Protein AF-A0A813LCG4-F1 (afdb_monomer_lite)

Structure (mmCIF, N/CA/C/O backbone):
data_AF-A0A813LCG4-F1
#
_entry.id   AF-A0A813LCG4-F1
#
loop_
_atom_site.group_PDB
_atom_site.id
_atom_site.type_symbol
_atom_site.label_atom_id
_atom_site.label_alt_id
_atom_site.label_comp_id
_atom_site.label_asym_id
_atom_site.label_entity_id
_atom_site.label_seq_id
_atom_site.pdbx_PDB_ins_code
_atom_site.Cartn_x
_atom_site.Cartn_y
_atom_site.Cartn_z
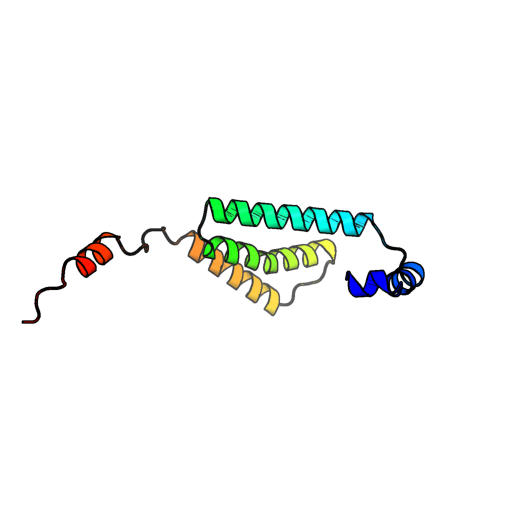_atom_site.occupancy
_atom_site.B_iso_or_equiv
_atom_site.auth_seq_id
_atom_site.auth_comp_id
_atom_site.auth_asym_id
_atom_site.auth_atom_id
_atom_site.pdbx_PDB_model_num
ATOM 1 N N . ALA A 1 1 ? 9.547 23.576 -12.834 1.00 58.44 1 ALA A N 1
ATOM 2 C CA . ALA A 1 1 ? 9.133 23.146 -14.181 1.00 58.44 1 ALA A CA 1
ATOM 3 C C . ALA A 1 1 ? 9.063 24.337 -15.137 1.00 58.44 1 ALA A C 1
ATOM 5 O O . ALA A 1 1 ? 9.961 24.482 -15.939 1.00 58.44 1 ALA A O 1
ATOM 6 N N . ILE A 1 2 ? 8.120 25.280 -14.986 1.00 69.81 2 ILE A N 1
ATOM 7 C CA . ILE A 1 2 ? 7.888 26.357 -15.983 1.00 69.81 2 ILE A CA 1
ATOM 8 C C . ILE A 1 2 ? 9.145 27.195 -16.325 1.00 69.81 2 ILE A C 1
ATOM 10 O O . ILE A 1 2 ? 9.402 27.469 -17.491 1.00 69.81 2 ILE A O 1
ATOM 14 N N . LEU A 1 3 ? 9.969 27.548 -15.329 1.00 72.56 3 LEU A N 1
ATOM 15 C CA . LEU A 1 3 ? 11.232 28.278 -15.543 1.00 72.56 3 LEU A CA 1
ATOM 16 C C . LEU A 1 3 ? 12.338 27.445 -16.220 1.00 72.56 3 LEU A C 1
ATOM 18 O O . LEU A 1 3 ? 13.221 28.022 -16.841 1.00 72.56 3 LEU A O 1
ATOM 22 N N . LEU A 1 4 ? 12.306 26.114 -16.096 1.00 66.75 4 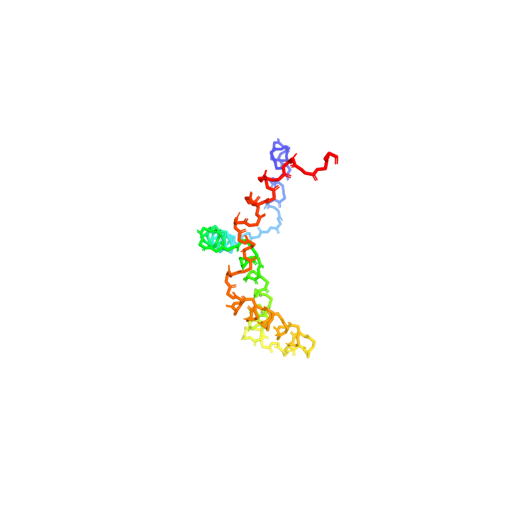LEU A N 1
ATOM 23 C CA . LEU A 1 4 ? 13.295 25.192 -16.674 1.00 66.75 4 LEU A CA 1
ATOM 24 C C . LEU A 1 4 ? 12.937 24.806 -18.123 1.00 66.75 4 LEU A C 1
ATOM 26 O O . LEU A 1 4 ? 13.824 24.668 -18.962 1.00 66.75 4 LEU A O 1
ATOM 30 N N . GLY A 1 5 ? 11.640 24.704 -18.428 1.00 69.50 5 GLY A N 1
ATOM 31 C CA . GLY A 1 5 ? 11.139 24.558 -19.796 1.00 69.50 5 GLY A CA 1
ATOM 32 C C . GLY A 1 5 ? 11.363 25.815 -20.643 1.00 69.50 5 GLY A C 1
ATOM 33 O O . GLY A 1 5 ? 11.741 25.719 -21.804 1.00 69.50 5 GLY A O 1
ATOM 34 N N . ALA A 1 6 ? 11.231 27.011 -20.055 1.00 75.19 6 ALA A N 1
ATOM 35 C CA . ALA A 1 6 ? 11.483 28.271 -20.764 1.00 75.19 6 ALA A CA 1
ATOM 36 C C . ALA A 1 6 ? 12.960 28.477 -21.163 1.00 75.19 6 ALA A C 1
ATOM 38 O O . ALA A 1 6 ? 13.240 29.219 -22.102 1.00 75.19 6 ALA A O 1
ATOM 39 N N . THR A 1 7 ? 13.905 27.836 -20.468 1.00 79.94 7 THR A N 1
ATOM 40 C CA . THR A 1 7 ? 15.346 27.917 -20.766 1.00 79.94 7 THR A CA 1
ATOM 41 C C . THR A 1 7 ? 15.830 26.821 -21.718 1.00 79.94 7 THR A C 1
ATOM 43 O O . THR A 1 7 ? 17.016 26.792 -22.040 1.00 79.94 7 THR A O 1
ATOM 46 N N . GLY A 1 8 ? 14.945 25.918 -22.166 1.00 70.44 8 GLY A N 1
ATOM 47 C CA . GLY A 1 8 ? 15.289 24.788 -23.042 1.00 70.44 8 GLY A CA 1
ATOM 48 C C . GLY A 1 8 ? 16.179 23.727 -22.381 1.00 70.44 8 GLY A C 1
ATOM 49 O O . GLY A 1 8 ? 16.622 22.789 -23.040 1.00 70.44 8 GLY A O 1
ATOM 50 N N . ILE A 1 9 ? 16.448 23.848 -21.074 1.00 71.81 9 ILE A N 1
ATOM 51 C CA . ILE A 1 9 ? 17.319 22.927 -20.328 1.00 71.81 9 ILE A CA 1
ATOM 52 C C . ILE A 1 9 ? 16.627 21.570 -20.128 1.00 71.81 9 ILE A C 1
ATOM 54 O O . ILE A 1 9 ? 17.299 20.538 -20.141 1.00 71.81 9 ILE A O 1
ATOM 58 N N . GLU A 1 10 ? 15.294 21.548 -19.999 1.00 66.12 10 GLU A N 1
ATOM 59 C CA . GLU A 1 10 ? 14.520 20.298 -19.941 1.00 66.12 10 GLU A CA 1
ATOM 60 C C . GLU A 1 10 ? 14.688 19.451 -21.215 1.00 66.12 10 GLU A C 1
ATOM 62 O O . GLU A 1 10 ? 14.916 18.245 -21.112 1.00 66.12 10 GLU A O 1
ATOM 67 N N . ASP A 1 11 ? 14.676 20.061 -22.405 1.00 67.56 11 ASP A N 1
ATOM 68 C CA . ASP A 1 11 ? 14.759 19.332 -23.683 1.00 67.56 11 ASP A CA 1
ATOM 69 C C . ASP A 1 11 ? 16.109 18.626 -23.868 1.00 67.56 11 ASP A C 1
ATOM 71 O O . ASP A 1 11 ? 16.184 17.524 -24.413 1.00 67.56 11 ASP A O 1
ATOM 75 N N . CYS A 1 12 ? 17.180 19.219 -23.336 1.00 63.69 12 CYS A N 1
ATOM 76 C CA . CYS A 1 12 ? 18.530 18.656 -23.361 1.00 63.69 12 CYS A CA 1
ATOM 77 C C . CYS A 1 12 ? 18.622 17.355 -22.548 1.00 63.69 12 CYS A C 1
ATOM 79 O O . CYS A 1 12 ? 19.379 16.444 -22.889 1.00 63.69 12 CYS A O 1
ATOM 81 N N . TRP A 1 13 ? 17.858 17.278 -21.455 1.00 61.72 13 TRP A N 1
ATOM 82 C CA . TRP A 1 13 ? 17.904 16.176 -20.497 1.00 61.72 13 TRP A CA 1
ATOM 83 C C . TRP A 1 13 ? 16.990 15.018 -20.919 1.00 61.72 13 TRP A C 1
ATOM 85 O O . TRP A 1 13 ? 17.398 13.856 -20.844 1.00 61.72 13 TRP A O 1
ATOM 95 N N . TRP A 1 14 ? 15.800 15.331 -21.447 1.00 62.50 14 TRP A N 1
ATOM 96 C CA . TRP A 1 14 ? 14.867 14.340 -21.997 1.00 62.50 14 TRP A CA 1
ATOM 97 C C . TRP A 1 14 ? 15.339 13.753 -23.332 1.00 62.50 14 TRP A C 1
ATOM 99 O O . TRP A 1 14 ? 15.145 12.562 -23.572 1.00 62.50 14 TRP A O 1
ATOM 109 N N . SER A 1 15 ? 16.000 14.548 -24.183 1.00 62.41 15 SER A N 1
ATOM 110 C CA . SER A 1 15 ? 16.460 14.084 -25.498 1.00 62.41 15 SER A CA 1
ATOM 111 C C . SER A 1 15 ? 17.673 13.151 -25.437 1.00 62.41 15 SER A C 1
ATOM 113 O O . SER A 1 15 ? 17.908 12.429 -26.406 1.00 62.41 15 SER A O 1
ATOM 115 N N . SER A 1 16 ? 18.465 13.174 -24.358 1.00 60.47 16 SER A N 1
ATOM 116 C CA . SER A 1 16 ? 19.791 12.540 -24.357 1.00 60.47 16 SER A CA 1
ATOM 117 C C . SER A 1 16 ? 19.928 11.290 -23.480 1.00 60.47 16 SER A C 1
ATOM 119 O O . SER A 1 16 ? 20.962 10.631 -23.585 1.00 60.47 16 SER A O 1
ATOM 121 N N . SER A 1 17 ? 18.940 10.937 -22.642 1.00 58.88 17 SER A N 1
ATOM 122 C CA . SER A 1 17 ? 19.217 10.000 -21.534 1.00 58.88 17 SER A CA 1
ATOM 123 C C . SER A 1 17 ? 18.301 8.788 -21.357 1.00 58.88 17 SER A C 1
ATOM 125 O O . SER A 1 17 ? 18.727 7.863 -20.674 1.00 58.88 17 SER A O 1
ATOM 127 N N . VAL A 1 18 ? 17.081 8.703 -21.905 1.00 60.16 18 VAL A N 1
ATOM 128 C CA . VAL A 1 18 ? 16.184 7.580 -21.544 1.00 60.16 18 VAL A CA 1
ATOM 129 C C . VAL A 1 18 ? 15.225 7.222 -22.683 1.00 60.16 18 VAL A C 1
ATOM 131 O O . VAL A 1 18 ? 14.452 8.059 -23.139 1.00 60.16 18 VAL A O 1
ATOM 134 N N . HIS A 1 19 ? 15.199 5.949 -23.096 1.00 67.06 19 HIS A N 1
ATOM 135 C CA . HIS A 1 19 ? 14.029 5.374 -23.767 1.00 67.06 19 HIS A CA 1
ATOM 136 C C . HIS A 1 19 ? 12.874 5.355 -22.761 1.00 67.06 19 HIS A C 1
ATOM 138 O O . HIS A 1 19 ? 12.721 4.418 -21.977 1.00 67.06 19 HIS A O 1
ATOM 144 N N . VAL A 1 20 ? 12.097 6.436 -22.726 1.00 72.00 20 VAL A N 1
ATOM 145 C CA . VAL A 1 20 ? 10.984 6.572 -21.789 1.00 72.00 20 VAL A CA 1
ATOM 146 C C . VAL A 1 20 ? 9.885 5.596 -22.198 1.00 72.00 20 VAL A C 1
ATOM 148 O O . VAL A 1 20 ? 9.263 5.738 -23.252 1.00 72.00 20 VAL A O 1
ATOM 151 N N . SER A 1 21 ? 9.635 4.588 -21.360 1.00 81.12 21 SER A N 1
ATOM 152 C CA . SER A 1 21 ? 8.500 3.686 -21.543 1.00 81.12 21 SER A CA 1
ATOM 153 C C . SER A 1 21 ? 7.216 4.400 -21.128 1.00 81.12 21 SER A C 1
ATOM 155 O O . SER A 1 21 ? 6.783 4.339 -19.976 1.00 81.12 21 SER A O 1
ATOM 157 N N . TRP A 1 22 ? 6.596 5.088 -22.086 1.00 83.00 22 TRP A N 1
ATOM 158 C CA . TRP A 1 22 ? 5.316 5.775 -21.897 1.00 83.00 22 TRP A CA 1
ATOM 159 C C . TRP A 1 22 ? 4.225 4.855 -21.345 1.00 83.00 22 TRP A C 1
ATOM 161 O O . TRP A 1 22 ? 3.387 5.304 -20.572 1.00 83.00 22 TRP A O 1
ATOM 171 N N . GLY A 1 23 ? 4.266 3.562 -21.682 1.00 88.94 23 GLY A N 1
ATOM 172 C CA . GLY A 1 23 ? 3.334 2.573 -21.142 1.00 88.94 23 GLY A CA 1
ATOM 173 C C . GLY A 1 23 ? 3.456 2.401 -19.627 1.00 88.94 23 GLY A C 1
ATOM 174 O O . GLY A 1 23 ? 2.441 2.367 -18.940 1.00 88.94 23 GLY A O 1
ATOM 175 N N . ILE A 1 24 ? 4.680 2.359 -19.091 1.00 87.25 24 ILE A N 1
ATOM 176 C CA . ILE A 1 24 ? 4.913 2.249 -17.641 1.00 87.25 24 ILE A CA 1
ATOM 177 C C . ILE A 1 24 ? 4.488 3.538 -16.934 1.00 87.25 24 ILE A C 1
ATOM 179 O O . ILE A 1 24 ? 3.862 3.476 -15.879 1.00 87.25 24 ILE A O 1
ATOM 183 N N . LEU A 1 25 ? 4.763 4.699 -17.537 1.00 88.56 25 LEU A N 1
ATOM 184 C CA . LEU A 1 25 ? 4.340 5.989 -16.987 1.00 88.56 25 LEU A CA 1
ATOM 185 C C . LEU A 1 25 ? 2.816 6.120 -16.928 1.00 88.56 25 LEU A C 1
ATOM 187 O O . LEU A 1 25 ? 2.270 6.488 -15.891 1.00 88.56 25 LEU A O 1
ATOM 191 N N . LEU A 1 26 ? 2.128 5.789 -18.022 1.00 92.19 26 LEU A N 1
ATOM 192 C CA . LEU A 1 26 ? 0.667 5.816 -18.082 1.00 92.19 26 LEU A CA 1
ATOM 193 C C . LEU A 1 26 ? 0.050 4.784 -17.136 1.00 92.19 26 LEU A C 1
ATOM 195 O O . LEU A 1 26 ? -0.938 5.086 -16.473 1.00 92.19 26 LEU A O 1
ATOM 199 N N . GLY A 1 27 ? 0.648 3.595 -17.035 1.00 94.12 27 GLY A N 1
ATOM 200 C CA . GLY A 1 27 ? 0.239 2.575 -16.073 1.00 94.12 27 GLY A CA 1
ATOM 201 C C . GLY A 1 27 ? 0.347 3.077 -14.634 1.00 94.12 27 GLY A C 1
ATOM 202 O O . GLY A 1 27 ? -0.634 3.023 -13.897 1.00 94.12 27 GLY A O 1
ATOM 203 N N . GLY A 1 28 ? 1.500 3.633 -14.254 1.00 93.06 28 GLY A N 1
ATOM 204 C CA . GLY A 1 28 ? 1.711 4.218 -12.929 1.00 93.06 28 GLY A CA 1
ATOM 205 C C . GLY A 1 28 ? 0.733 5.353 -12.621 1.00 93.06 28 GLY A C 1
ATOM 206 O O . GLY A 1 28 ? 0.121 5.357 -11.557 1.00 93.06 28 GLY A O 1
ATOM 207 N N . ALA A 1 29 ? 0.511 6.262 -13.576 1.00 93.31 29 ALA A N 1
ATOM 208 C CA . ALA A 1 29 ? -0.454 7.352 -13.428 1.00 93.31 29 ALA A CA 1
ATOM 209 C C . ALA A 1 29 ? -1.896 6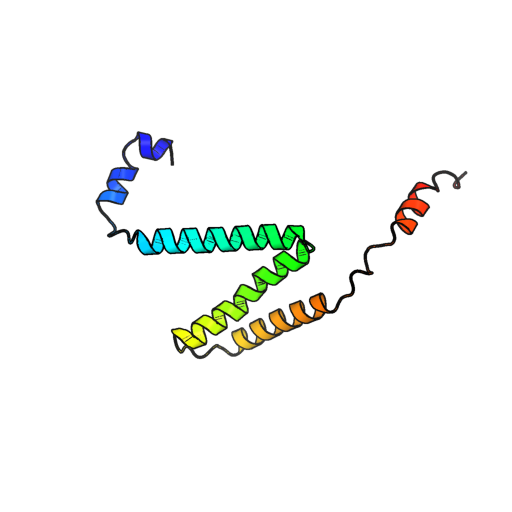.844 -13.251 1.00 93.31 29 ALA A C 1
ATOM 211 O O . ALA A 1 29 ? -2.659 7.408 -12.470 1.00 93.31 29 ALA A O 1
ATOM 212 N N . LEU A 1 30 ? -2.274 5.766 -13.944 1.00 96.50 30 LEU A N 1
ATOM 213 C CA . LEU A 1 30 ? -3.592 5.155 -13.790 1.00 96.50 30 LEU A CA 1
ATOM 214 C C . LEU A 1 30 ? -3.759 4.496 -12.413 1.00 96.50 30 LEU A C 1
ATOM 216 O O . LEU A 1 30 ? -4.798 4.680 -11.781 1.00 96.50 30 LEU A O 1
ATOM 220 N N . PHE A 1 31 ? -2.753 3.760 -11.932 1.00 94.56 31 PHE A N 1
ATOM 221 C CA . PHE A 1 31 ? -2.779 3.178 -10.585 1.00 94.56 31 PHE A CA 1
ATOM 222 C C . PHE A 1 31 ? -2.861 4.255 -9.501 1.00 94.56 31 PHE A C 1
ATOM 224 O O . PHE A 1 31 ? -3.658 4.120 -8.573 1.00 94.56 31 PHE A O 1
ATOM 231 N N . ASP A 1 32 ? -2.099 5.340 -9.648 1.00 94.31 32 ASP A N 1
ATOM 232 C CA . ASP A 1 32 ? -2.149 6.477 -8.729 1.00 94.31 32 ASP A CA 1
ATOM 233 C C . ASP A 1 32 ? -3.528 7.152 -8.739 1.00 94.31 32 ASP A C 1
ATOM 235 O O . ASP A 1 32 ? -4.106 7.411 -7.683 1.00 94.31 32 ASP A O 1
ATOM 239 N N . PHE A 1 33 ? -4.125 7.347 -9.917 1.00 96.50 33 PHE A N 1
ATOM 240 C CA . PHE A 1 33 ? -5.490 7.859 -10.027 1.00 96.50 33 PHE A CA 1
ATOM 241 C C . PHE A 1 33 ? -6.504 6.963 -9.298 1.00 96.50 33 PHE A C 1
ATOM 243 O O . PHE A 1 33 ? -7.312 7.460 -8.510 1.00 96.50 33 PHE A O 1
ATOM 250 N N . VAL A 1 34 ? -6.446 5.643 -9.507 1.00 96.12 34 VAL A N 1
ATOM 251 C CA . VAL A 1 34 ? -7.331 4.679 -8.829 1.00 96.12 34 VAL A CA 1
ATOM 252 C C . VAL A 1 34 ? -7.130 4.713 -7.314 1.00 96.12 34 VAL A C 1
ATOM 254 O O . VAL A 1 34 ? -8.114 4.728 -6.573 1.00 96.12 34 VAL A O 1
ATOM 257 N N . TYR A 1 35 ? -5.881 4.779 -6.846 1.00 93.00 35 TYR A N 1
ATOM 258 C CA . TYR A 1 35 ? -5.569 4.892 -5.423 1.00 93.00 35 TYR A CA 1
ATOM 259 C C . TYR A 1 35 ? -6.186 6.156 -4.817 1.00 93.00 35 TYR A C 1
ATOM 261 O O . TYR A 1 35 ? -6.925 6.073 -3.836 1.00 93.00 35 TYR A O 1
ATOM 269 N N . ASN A 1 36 ? -5.980 7.314 -5.444 1.00 93.44 36 ASN A N 1
ATOM 270 C CA . ASN A 1 36 ? -6.524 8.584 -4.965 1.00 93.44 36 ASN A CA 1
ATOM 271 C C . ASN A 1 36 ? -8.062 8.599 -4.946 1.00 93.44 36 ASN A C 1
ATOM 273 O O . ASN A 1 36 ? -8.661 9.070 -3.976 1.00 93.44 36 ASN A O 1
ATOM 277 N N . VAL A 1 37 ? -8.718 8.034 -5.966 1.00 95.44 37 VAL A N 1
ATOM 278 C CA . VAL A 1 37 ? -10.184 7.879 -5.978 1.00 95.44 37 VAL A CA 1
ATOM 279 C C . VAL A 1 37 ? -10.647 6.954 -4.850 1.00 95.44 37 VAL A C 1
ATOM 281 O O . VAL A 1 37 ? -11.618 7.273 -4.164 1.00 95.44 37 VAL A O 1
ATOM 284 N N . SER A 1 38 ? -9.944 5.845 -4.609 1.00 92.19 38 SER A N 1
ATOM 285 C CA . SER A 1 38 ? -10.263 4.918 -3.519 1.00 92.19 38 SER A CA 1
ATOM 286 C C . SER A 1 38 ? -10.126 5.575 -2.142 1.00 92.19 38 SER A C 1
ATOM 288 O O . SER A 1 38 ? -10.956 5.329 -1.267 1.00 92.19 38 SER A O 1
ATOM 290 N N . ILE A 1 39 ? -9.124 6.437 -1.945 1.00 92.38 39 ILE A N 1
ATOM 291 C CA . ILE A 1 39 ? -8.958 7.224 -0.714 1.00 92.38 39 ILE A CA 1
ATOM 292 C C . ILE A 1 39 ? -10.113 8.216 -0.550 1.00 92.38 39 ILE A C 1
ATOM 294 O O . ILE A 1 39 ? -10.732 8.256 0.514 1.00 92.38 39 ILE A O 1
ATOM 298 N N . ALA A 1 40 ? -10.454 8.974 -1.596 1.00 92.00 40 ALA A N 1
ATOM 299 C CA . ALA A 1 40 ? -11.571 9.920 -1.560 1.00 92.00 40 ALA A CA 1
ATOM 300 C C . ALA A 1 40 ? -12.910 9.222 -1.258 1.00 92.00 40 ALA A C 1
ATOM 302 O O . ALA A 1 40 ? -13.709 9.713 -0.460 1.00 92.00 40 ALA A O 1
ATOM 303 N N . PHE A 1 41 ? -13.129 8.042 -1.839 1.00 92.75 41 PHE A N 1
ATOM 304 C CA . PHE A 1 41 ? -14.294 7.208 -1.559 1.00 92.75 41 PHE A CA 1
ATOM 305 C C . PHE A 1 41 ? -14.299 6.686 -0.115 1.00 92.75 41 PHE A C 1
ATOM 307 O O . PHE A 1 41 ? -15.317 6.779 0.569 1.00 92.75 41 PHE A O 1
ATOM 314 N N . GLY A 1 42 ? -13.157 6.203 0.380 1.00 87.94 42 GLY A N 1
ATOM 315 C CA . GLY A 1 42 ? -13.006 5.752 1.764 1.00 87.94 42 GLY A CA 1
ATOM 316 C C . GLY A 1 42 ? -13.310 6.858 2.776 1.00 87.94 42 GLY A C 1
ATOM 317 O O . GLY A 1 42 ? -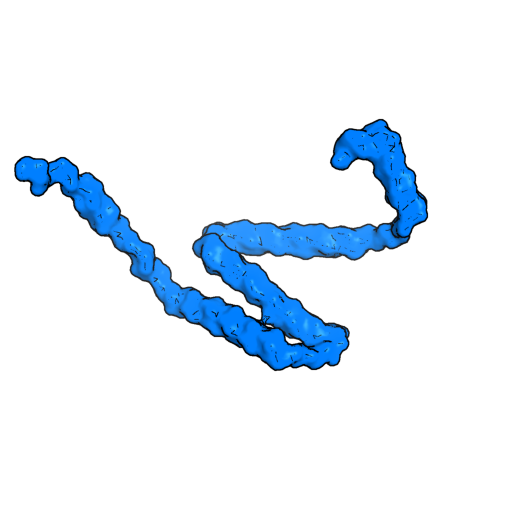14.026 6.619 3.745 1.00 87.94 42 GLY A O 1
ATOM 318 N N . LEU A 1 43 ? -12.845 8.083 2.521 1.00 90.56 43 LEU A N 1
ATOM 319 C CA . LEU A 1 43 ? -13.132 9.252 3.361 1.00 90.56 43 LEU A CA 1
ATOM 320 C C . LEU A 1 43 ? -14.607 9.668 3.324 1.00 90.56 43 LEU A C 1
ATOM 322 O O . LEU A 1 43 ? -15.110 10.221 4.296 1.00 90.56 43 LEU A O 1
ATOM 326 N N . SER A 1 44 ? -15.307 9.403 2.219 1.00 91.25 44 SER A N 1
ATOM 327 C CA . SER A 1 44 ? -16.738 9.695 2.108 1.00 91.25 44 SER A CA 1
ATOM 328 C C . SER A 1 44 ? -17.609 8.746 2.937 1.00 91.25 44 SER A C 1
ATOM 330 O O . SER A 1 44 ? -18.756 9.088 3.219 1.00 91.25 44 SER A O 1
ATOM 332 N N . ILE A 1 45 ? -17.113 7.551 3.272 1.00 85.06 45 ILE A N 1
ATOM 333 C CA . ILE A 1 45 ? -17.897 6.489 3.929 1.00 85.06 45 ILE A CA 1
ATOM 334 C C . ILE A 1 45 ? -17.421 6.241 5.365 1.00 85.06 45 ILE A C 1
ATOM 336 O O . ILE A 1 45 ? -18.203 5.809 6.208 1.00 85.06 45 ILE A O 1
ATOM 340 N N . SER A 1 46 ? -16.141 6.473 5.654 1.00 85.88 46 SER A N 1
ATOM 341 C CA . SER A 1 46 ? -15.478 6.096 6.908 1.00 85.88 46 SER A CA 1
ATOM 342 C C . SER A 1 46 ? -14.681 7.251 7.524 1.00 85.88 46 SER A C 1
ATOM 344 O O . SER A 1 46 ? -14.569 8.336 6.963 1.00 85.88 46 SER A O 1
ATOM 346 N N . SER A 1 47 ? -14.099 7.010 8.704 1.00 84.44 47 SER A N 1
ATOM 347 C CA . SER A 1 47 ? -13.213 7.966 9.379 1.00 84.44 47 SER A CA 1
ATOM 348 C C . SER A 1 47 ? -11.851 8.084 8.670 1.00 84.44 47 SER A C 1
ATOM 350 O O . SER A 1 47 ? -11.309 7.062 8.233 1.00 84.44 47 SER A O 1
ATOM 352 N N . PRO A 1 48 ? -11.225 9.280 8.633 1.00 83.38 48 PRO A N 1
ATOM 353 C CA . PRO A 1 48 ? -9.862 9.467 8.126 1.00 83.38 48 PRO A CA 1
ATOM 354 C C . PRO A 1 48 ? -8.828 8.524 8.748 1.00 83.38 48 PRO A C 1
ATOM 356 O O . PRO A 1 48 ? -7.894 8.099 8.072 1.00 83.38 48 PRO A O 1
ATOM 359 N N . VAL A 1 49 ? -9.021 8.146 10.015 1.00 84.06 49 VAL A N 1
ATOM 360 C CA . VAL A 1 49 ? -8.143 7.206 10.730 1.00 84.06 49 VAL A CA 1
ATOM 361 C C . VAL A 1 49 ? -8.222 5.804 10.123 1.00 84.06 49 VAL A C 1
ATOM 363 O O . VAL A 1 49 ? -7.197 5.158 9.922 1.00 84.06 49 VAL A O 1
ATOM 366 N N . PHE A 1 50 ? -9.426 5.353 9.768 1.00 82.25 50 PHE A N 1
ATOM 367 C CA . PHE A 1 50 ? -9.631 4.051 9.135 1.00 82.25 50 PHE A CA 1
ATOM 368 C C . PHE A 1 50 ? -8.970 3.996 7.752 1.00 82.25 50 PHE A C 1
ATOM 370 O O . PHE A 1 50 ? -8.278 3.032 7.429 1.00 82.25 50 PHE A O 1
ATOM 377 N N . VAL A 1 51 ? -9.109 5.067 6.965 1.00 88.44 51 VAL A N 1
ATOM 378 C CA . VAL A 1 51 ? -8.479 5.183 5.640 1.00 88.44 51 VAL A CA 1
ATOM 379 C C . VAL A 1 51 ? -6.949 5.209 5.746 1.00 88.44 51 VAL A C 1
ATOM 381 O O . VAL A 1 51 ? -6.271 4.513 4.990 1.00 88.44 51 VAL A O 1
ATOM 384 N N . ALA A 1 52 ? -6.397 5.947 6.714 1.00 88.62 52 ALA A N 1
ATOM 385 C CA . ALA A 1 52 ? -4.956 5.998 6.963 1.00 88.62 52 ALA A CA 1
ATOM 386 C C . ALA A 1 52 ? -4.376 4.647 7.420 1.00 88.62 52 ALA A C 1
ATOM 388 O O . ALA A 1 52 ? -3.245 4.313 7.090 1.00 88.62 52 ALA A O 1
ATOM 389 N N . LEU A 1 53 ? -5.137 3.840 8.157 1.00 86.19 53 LEU A N 1
ATOM 390 C CA . LEU A 1 53 ? -4.689 2.500 8.548 1.00 86.19 53 LEU A CA 1
ATOM 391 C C . LEU A 1 53 ? -4.826 1.487 7.411 1.00 86.19 53 LEU A C 1
ATOM 393 O O . LEU A 1 53 ? -3.963 0.624 7.256 1.00 86.19 53 LEU A O 1
ATOM 397 N N . GLY A 1 54 ? -5.848 1.634 6.566 1.00 86.69 54 GLY A N 1
ATOM 398 C CA . GLY A 1 54 ? -5.971 0.871 5.326 1.00 86.69 54 GLY A CA 1
ATOM 399 C C . GLY A 1 54 ? -4.771 1.065 4.393 1.00 86.69 54 GLY A C 1
ATOM 400 O O . GLY A 1 54 ? -4.316 0.103 3.782 1.00 86.69 54 GLY A O 1
ATOM 401 N N . SER A 1 55 ? -4.192 2.269 4.328 1.00 89.25 55 SER A N 1
ATOM 402 C CA . SER A 1 55 ? -2.971 2.489 3.540 1.00 89.25 55 SER A CA 1
ATOM 403 C C . SER A 1 55 ? -1.727 1.848 4.171 1.00 89.25 55 SER A C 1
ATOM 405 O O . SER A 1 55 ? -0.852 1.382 3.444 1.00 89.25 55 SER A O 1
ATOM 407 N N . ILE A 1 56 ? -1.663 1.724 5.502 1.00 91.25 56 ILE A N 1
ATOM 408 C CA . ILE A 1 56 ? -0.567 1.029 6.203 1.00 91.25 56 ILE A CA 1
ATOM 409 C C . ILE A 1 56 ? -0.579 -0.485 5.910 1.00 91.25 56 ILE A C 1
ATOM 411 O O . ILE A 1 56 ? 0.488 -1.098 5.833 1.00 91.25 56 ILE A O 1
ATOM 415 N N . LEU A 1 57 ? -1.745 -1.087 5.632 1.00 90.75 57 LEU A N 1
ATOM 416 C CA . LEU A 1 57 ? -1.842 -2.476 5.146 1.00 90.75 57 LEU A CA 1
ATOM 417 C C . LEU A 1 57 ? -1.178 -2.700 3.774 1.00 90.75 57 LEU A C 1
ATOM 419 O O . LEU A 1 57 ? -0.952 -3.848 3.390 1.00 90.75 57 LEU A O 1
ATOM 423 N N . SER A 1 58 ? -0.798 -1.641 3.055 1.00 90.00 58 SER A N 1
ATOM 424 C CA . SER A 1 58 ? 0.033 -1.766 1.852 1.00 90.00 58 SER A CA 1
ATOM 425 C C . SER A 1 58 ? 1.391 -2.416 2.157 1.00 90.00 58 SER A C 1
ATOM 427 O O . SER A 1 58 ? 1.921 -3.148 1.332 1.00 90.00 58 SER A O 1
ATOM 429 N N . VAL A 1 59 ? 1.933 -2.249 3.370 1.00 90.44 59 VAL A N 1
ATOM 430 C CA . VAL A 1 59 ? 3.212 -2.860 3.779 1.00 90.44 59 VAL A CA 1
ATOM 431 C C . VAL A 1 59 ? 3.168 -4.399 3.744 1.00 90.44 59 VAL A C 1
ATOM 433 O O . VAL A 1 59 ? 3.972 -4.991 3.022 1.00 90.44 59 VAL A O 1
ATOM 436 N N . PRO A 1 60 ? 2.247 -5.086 4.453 1.00 91.19 60 PRO A N 1
ATOM 437 C CA . PRO A 1 60 ? 2.127 -6.540 4.339 1.00 91.19 60 PRO A CA 1
ATOM 438 C C . PRO A 1 60 ? 1.670 -6.995 2.944 1.00 91.19 60 PRO A C 1
ATOM 440 O O . PRO A 1 60 ? 2.053 -8.082 2.503 1.00 91.19 60 PRO A O 1
ATOM 443 N N . ALA A 1 61 ? 0.886 -6.181 2.226 1.00 90.50 61 ALA A N 1
ATOM 444 C CA . ALA A 1 61 ? 0.517 -6.480 0.843 1.00 90.50 61 ALA A CA 1
ATOM 445 C C . ALA A 1 61 ? 1.750 -6.511 -0.077 1.00 90.50 61 ALA A C 1
ATOM 447 O O . ALA A 1 61 ? 1.917 -7.472 -0.824 1.00 90.50 61 ALA A O 1
ATOM 448 N N . ASN A 1 62 ? 2.650 -5.531 0.039 1.00 90.94 62 ASN A N 1
ATOM 449 C CA . ASN A 1 62 ? 3.902 -5.481 -0.718 1.00 90.94 62 ASN A CA 1
ATOM 450 C C . ASN A 1 62 ? 4.800 -6.673 -0.388 1.00 90.94 62 ASN A C 1
ATOM 452 O O . ASN A 1 62 ? 5.267 -7.341 -1.301 1.00 90.94 62 ASN A O 1
ATOM 456 N N . LEU A 1 63 ? 4.934 -7.028 0.893 1.00 90.81 63 LEU A N 1
ATOM 457 C CA . LEU A 1 63 ? 5.669 -8.230 1.296 1.00 90.81 63 LEU A CA 1
ATOM 458 C C . LEU A 1 63 ? 5.091 -9.511 0.668 1.00 90.81 63 LEU A C 1
ATOM 460 O O . LEU A 1 63 ? 5.830 -10.411 0.277 1.00 90.81 63 LEU A O 1
ATOM 464 N N . THR A 1 64 ? 3.765 -9.593 0.539 1.00 89.31 64 THR A N 1
ATOM 465 C CA . THR A 1 64 ? 3.101 -10.721 -0.134 1.00 89.31 64 THR A CA 1
ATOM 466 C C . THR A 1 64 ? 3.400 -10.728 -1.633 1.00 89.31 64 THR A C 1
ATOM 468 O O . THR A 1 64 ? 3.679 -11.783 -2.200 1.00 89.31 64 THR A O 1
ATOM 471 N N . VAL A 1 65 ? 3.360 -9.561 -2.279 1.00 90.81 65 VAL A N 1
ATOM 472 C CA . VAL A 1 65 ? 3.710 -9.388 -3.697 1.00 90.81 65 VAL A CA 1
ATOM 473 C C . VAL A 1 65 ? 5.163 -9.801 -3.937 1.00 90.81 65 VAL A C 1
ATOM 475 O O . VAL A 1 65 ? 5.415 -10.575 -4.858 1.00 90.81 65 VAL A O 1
ATOM 478 N N . ASP A 1 66 ? 6.093 -9.386 -3.080 1.00 89.88 66 ASP A N 1
ATOM 479 C CA . ASP A 1 66 ? 7.510 -9.744 -3.183 1.00 89.88 66 ASP A CA 1
ATOM 480 C C . ASP A 1 66 ? 7.747 -11.245 -2.989 1.00 89.88 66 ASP A C 1
ATOM 482 O O . ASP A 1 66 ? 8.431 -11.876 -3.799 1.00 89.88 66 ASP A O 1
ATOM 486 N N . ALA A 1 67 ? 7.099 -11.861 -1.999 1.00 87.81 67 ALA A N 1
ATOM 487 C CA . ALA A 1 67 ? 7.174 -13.308 -1.803 1.00 87.81 67 ALA A CA 1
ATOM 488 C C . ALA A 1 67 ? 6.622 -14.100 -3.009 1.00 87.81 67 ALA A C 1
ATOM 490 O O . ALA A 1 67 ? 7.128 -15.178 -3.334 1.00 87.81 67 ALA A O 1
ATOM 491 N N . LEU A 1 68 ? 5.591 -13.581 -3.688 1.00 88.88 68 LEU A N 1
ATOM 492 C CA . LEU A 1 68 ? 4.949 -14.245 -4.827 1.00 88.88 68 LEU A CA 1
ATOM 493 C C . LEU A 1 68 ? 5.691 -14.044 -6.154 1.00 88.88 68 LEU A C 1
ATOM 495 O O . LEU A 1 68 ? 5.827 -15.002 -6.913 1.00 88.88 68 LEU A O 1
ATOM 499 N N . LEU A 1 69 ? 6.125 -12.818 -6.455 1.00 91.00 69 LEU A N 1
ATOM 500 C CA . LEU A 1 69 ? 6.710 -12.450 -7.751 1.00 91.00 69 LEU A CA 1
ATOM 501 C C . LEU A 1 69 ? 8.231 -12.571 -7.774 1.00 91.00 69 LEU A C 1
ATOM 503 O O . LEU A 1 69 ? 8.791 -12.974 -8.792 1.00 91.00 69 LEU A O 1
ATOM 507 N N . HIS A 1 70 ? 8.896 -12.230 -6.671 1.00 88.19 70 HIS A N 1
ATOM 508 C CA . HIS A 1 70 ? 10.354 -12.248 -6.576 1.00 88.19 70 HIS A CA 1
ATOM 509 C C . HIS A 1 70 ? 10.884 -13.534 -5.920 1.00 88.19 70 HIS A C 1
ATOM 511 O O . HIS A 1 70 ? 12.091 -13.766 -5.933 1.00 88.19 70 HIS A O 1
ATOM 517 N N . HIS A 1 71 ? 9.993 -14.397 -5.404 1.00 84.31 71 HIS A N 1
ATOM 518 C CA . HIS A 1 71 ? 10.327 -15.628 -4.669 1.00 84.31 71 HIS A CA 1
ATOM 519 C C . HIS A 1 71 ? 11.319 -15.397 -3.519 1.00 84.31 71 HIS A C 1
ATOM 521 O O . HIS A 1 71 ? 12.072 -16.297 -3.137 1.00 84.31 71 HIS A O 1
ATOM 527 N N . GLU A 1 72 ? 11.323 -14.183 -2.969 1.00 81.44 72 GLU A N 1
ATOM 528 C CA . GLU A 1 72 ? 12.183 -13.825 -1.855 1.00 81.44 72 GLU A CA 1
ATOM 529 C C . GLU A 1 72 ? 11.593 -14.388 -0.561 1.00 81.44 72 GLU A C 1
ATOM 531 O O . GLU A 1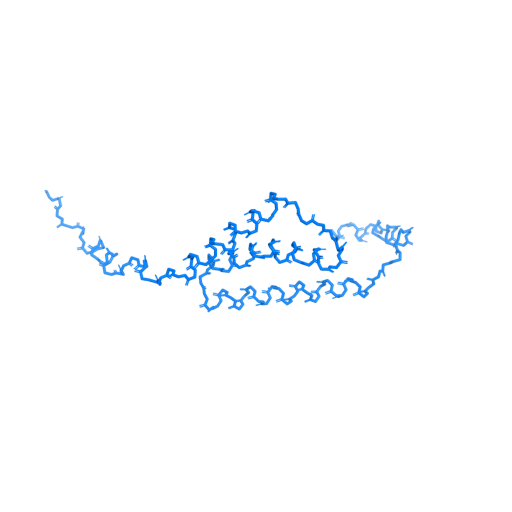 72 ? 10.384 -14.330 -0.327 1.00 81.44 72 GLU A O 1
ATOM 536 N N . ILE A 1 73 ? 12.445 -14.997 0.266 1.00 83.38 73 ILE A N 1
ATOM 537 C CA . ILE A 1 73 ? 12.018 -15.552 1.548 1.00 83.38 73 ILE A CA 1
ATOM 538 C C . ILE A 1 73 ? 11.940 -14.380 2.529 1.00 83.38 73 ILE A C 1
ATOM 540 O O . ILE A 1 73 ? 12.994 -13.832 2.864 1.00 83.38 73 ILE A O 1
ATOM 544 N N . PRO A 1 74 ? 10.740 -14.003 3.007 1.00 81.00 74 PRO A N 1
ATOM 545 C CA . PRO A 1 74 ? 10.600 -12.860 3.892 1.00 81.00 74 PRO A CA 1
ATOM 546 C C . PRO A 1 74 ? 11.363 -13.109 5.191 1.00 81.00 74 PRO A C 1
ATOM 548 O O . PRO A 1 74 ? 11.312 -14.199 5.780 1.00 81.00 74 PRO A O 1
ATOM 551 N N . SER A 1 75 ? 12.080 -12.088 5.644 1.00 88.31 75 SER A N 1
ATOM 552 C CA . SER A 1 75 ? 12.835 -12.145 6.886 1.00 88.31 75 SER A CA 1
ATOM 553 C C . SER A 1 75 ? 11.886 -12.276 8.075 1.00 88.31 75 SER A C 1
ATOM 555 O O . SER A 1 75 ? 10.772 -11.747 8.086 1.00 88.31 75 SER A O 1
ATOM 557 N N . TYR A 1 76 ? 12.346 -12.944 9.133 1.00 88.31 76 TYR A N 1
ATOM 558 C CA . TYR A 1 76 ? 11.556 -13.141 10.349 1.00 88.31 76 TYR A CA 1
ATOM 559 C C . TYR A 1 76 ? 11.011 -11.817 10.912 1.00 88.31 76 TYR A C 1
ATOM 561 O O . TYR A 1 76 ? 9.863 -11.749 11.348 1.00 88.31 76 TYR A O 1
ATOM 569 N N . LEU A 1 77 ? 11.812 -10.747 10.861 1.00 90.94 77 LEU A N 1
ATOM 570 C CA . LEU A 1 77 ? 11.409 -9.430 11.358 1.00 90.94 77 LEU A CA 1
ATOM 571 C C . LEU A 1 77 ? 10.267 -8.820 10.529 1.00 90.94 77 LEU A C 1
ATOM 573 O O . LEU A 1 77 ? 9.381 -8.170 11.081 1.00 90.94 77 LEU A O 1
ATOM 577 N N . GLU A 1 78 ? 10.272 -9.048 9.217 1.00 88.56 78 GLU A N 1
ATOM 578 C CA . GLU A 1 78 ? 9.270 -8.509 8.298 1.00 88.56 78 GLU A CA 1
ATOM 579 C C . GLU A 1 78 ? 7.928 -9.217 8.474 1.00 88.56 78 GLU A C 1
ATOM 581 O O . GLU A 1 78 ? 6.885 -8.566 8.510 1.00 88.56 78 GLU A O 1
ATOM 586 N N . VAL A 1 79 ? 7.952 -10.536 8.692 1.00 90.12 79 VAL A N 1
ATOM 587 C CA . VAL A 1 79 ? 6.752 -11.322 9.011 1.00 90.12 79 VAL A CA 1
ATOM 588 C C . VAL A 1 79 ? 6.146 -10.878 10.343 1.00 90.12 79 VAL A C 1
ATOM 590 O O . VAL A 1 79 ? 4.930 -10.709 10.443 1.00 90.12 79 VAL A O 1
ATOM 593 N N . VAL A 1 80 ? 6.976 -10.639 11.364 1.00 93.31 80 VAL A N 1
ATOM 594 C CA . VAL A 1 80 ? 6.507 -10.122 12.659 1.00 93.31 80 VAL A CA 1
ATOM 595 C C . VAL A 1 80 ? 5.900 -8.726 12.501 1.00 93.31 80 VAL A C 1
ATOM 597 O O . VAL A 1 80 ? 4.811 -8.474 13.017 1.00 93.31 80 VAL A O 1
ATOM 600 N N . GLY A 1 81 ? 6.555 -7.833 11.753 1.00 91.62 81 GLY A N 1
ATOM 601 C CA . GLY A 1 81 ? 6.029 -6.498 11.459 1.00 91.62 81 GLY A CA 1
ATOM 602 C C . GLY A 1 81 ? 4.684 -6.548 10.729 1.00 91.62 81 GLY A C 1
ATOM 603 O O . GLY A 1 81 ? 3.723 -5.910 11.162 1.00 91.62 81 GLY A O 1
ATOM 604 N N . ALA A 1 82 ? 4.5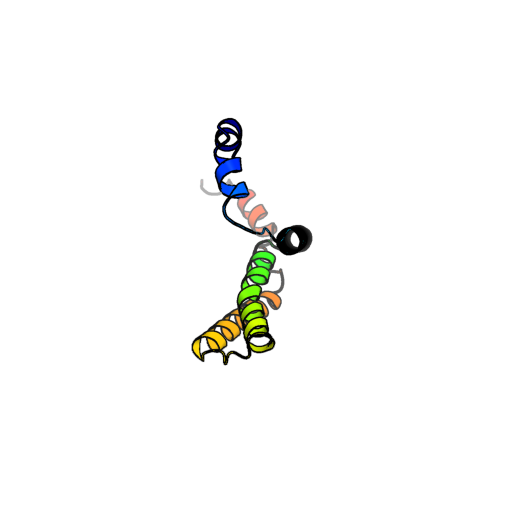83 -7.369 9.681 1.00 92.06 82 ALA A N 1
ATOM 605 C CA . ALA A 1 82 ? 3.348 -7.607 8.940 1.00 92.06 82 ALA A CA 1
ATOM 606 C C . ALA A 1 82 ? 2.219 -8.119 9.851 1.00 92.06 82 ALA A C 1
ATOM 608 O O . ALA A 1 82 ? 1.103 -7.599 9.804 1.00 92.06 82 ALA A O 1
ATOM 609 N N . ALA A 1 83 ? 2.513 -9.082 10.730 1.00 91.56 83 ALA A N 1
ATOM 610 C CA . ALA A 1 83 ? 1.540 -9.624 11.673 1.00 91.56 83 ALA A CA 1
ATOM 611 C C . ALA A 1 83 ? 1.027 -8.565 12.665 1.00 91.56 83 ALA A C 1
ATOM 613 O O . ALA A 1 83 ? -0.176 -8.504 12.922 1.00 91.56 83 ALA A O 1
ATOM 614 N N . ILE A 1 84 ? 1.906 -7.700 13.188 1.00 92.38 84 ILE A N 1
ATOM 615 C CA . ILE A 1 84 ? 1.522 -6.608 14.101 1.00 92.38 84 ILE A CA 1
ATOM 616 C C . ILE A 1 84 ? 0.619 -5.592 13.393 1.00 92.38 84 ILE A C 1
ATOM 618 O O . ILE A 1 84 ? -0.385 -5.161 13.967 1.00 92.38 84 ILE A O 1
ATOM 622 N N . VAL A 1 85 ? 0.943 -5.223 12.150 1.00 91.81 85 VAL A N 1
ATOM 623 C CA . VAL A 1 85 ? 0.123 -4.298 11.350 1.00 91.81 85 VAL A CA 1
ATOM 624 C C . VAL A 1 85 ? -1.273 -4.878 11.112 1.00 91.81 85 VAL A C 1
ATOM 626 O O . VAL A 1 85 ? -2.269 -4.194 11.349 1.00 91.81 85 VAL A O 1
ATOM 629 N N . ILE A 1 86 ? -1.358 -6.153 10.720 1.00 90.62 86 ILE A N 1
ATOM 630 C CA . ILE A 1 86 ? -2.639 -6.842 10.501 1.00 90.62 86 ILE A CA 1
ATOM 631 C C . ILE A 1 86 ? -3.444 -6.912 11.803 1.00 90.62 86 ILE A C 1
ATOM 633 O O . ILE A 1 86 ? -4.624 -6.564 11.813 1.00 90.62 86 ILE A O 1
ATOM 637 N N . ALA A 1 87 ? -2.811 -7.293 12.916 1.00 90.44 87 ALA A N 1
ATOM 638 C CA . ALA A 1 87 ? -3.466 -7.349 14.220 1.00 90.44 87 ALA A CA 1
ATOM 639 C C . ALA A 1 87 ? -4.007 -5.977 14.657 1.00 90.44 87 ALA A C 1
ATOM 641 O O . ALA A 1 87 ? -5.140 -5.885 15.128 1.00 90.44 87 ALA A O 1
ATOM 642 N N . SER A 1 88 ? -3.235 -4.907 14.447 1.00 87.19 88 SER A N 1
ATOM 643 C CA . SER A 1 88 ? -3.645 -3.534 14.772 1.00 87.19 88 SER A CA 1
ATOM 644 C C . SER A 1 88 ? -4.876 -3.105 13.969 1.00 87.19 88 SER A C 1
ATOM 646 O O . SER A 1 88 ? -5.806 -2.521 14.523 1.00 87.19 88 SER A O 1
ATOM 648 N N . PHE A 1 89 ? -4.920 -3.444 12.677 1.00 85.88 89 PHE A N 1
ATOM 649 C CA . PHE A 1 89 ? -6.084 -3.163 11.840 1.00 85.88 89 PHE A CA 1
ATOM 650 C C . PHE A 1 89 ? -7.314 -3.974 12.268 1.00 85.88 89 PHE A C 1
ATOM 652 O O . PHE A 1 89 ? -8.408 -3.422 12.357 1.00 85.88 89 PHE A O 1
ATOM 659 N N . CYS A 1 90 ? -7.145 -5.265 12.577 1.00 86.56 90 CYS A N 1
ATOM 660 C CA . CYS A 1 90 ? -8.234 -6.106 13.075 1.00 86.56 90 CYS A CA 1
ATOM 661 C C . CYS A 1 90 ? -8.835 -5.562 14.375 1.00 86.56 90 CYS A C 1
ATOM 663 O O . CYS A 1 90 ? -10.057 -5.526 14.490 1.00 86.56 90 CYS A O 1
ATOM 665 N N . LEU A 1 91 ? -7.998 -5.109 15.317 1.00 86.25 91 LEU A N 1
ATOM 666 C CA . LEU A 1 91 ? -8.462 -4.497 16.564 1.00 86.25 91 LEU A CA 1
ATOM 667 C C . LEU A 1 91 ? -9.317 -3.257 16.297 1.00 86.25 91 LEU A C 1
ATOM 669 O O . LEU A 1 91 ? -10.425 -3.168 16.824 1.00 86.25 91 LEU A O 1
ATOM 673 N N . LEU A 1 92 ? -8.855 -2.354 15.429 1.00 80.00 92 LEU A N 1
ATOM 674 C CA . LEU A 1 92 ? -9.631 -1.166 15.077 1.00 80.00 92 LEU A CA 1
ATOM 675 C C . LEU A 1 92 ? -10.943 -1.521 14.366 1.00 80.00 92 LEU A C 1
ATOM 677 O O . LEU A 1 92 ? -11.978 -0.929 14.651 1.00 80.00 92 LEU A O 1
ATOM 681 N N . ALA A 1 93 ? -10.924 -2.499 13.457 1.00 79.94 93 ALA A N 1
ATOM 682 C CA . ALA A 1 93 ? -12.127 -2.937 12.751 1.00 79.94 93 ALA A CA 1
ATOM 683 C C . ALA A 1 93 ? -13.189 -3.522 13.701 1.00 79.94 93 ALA A C 1
ATOM 685 O O . ALA A 1 93 ? -14.374 -3.529 13.369 1.00 79.94 93 ALA A O 1
ATOM 686 N N . THR A 1 94 ? -12.775 -4.005 14.876 1.00 80.44 94 THR A N 1
ATOM 687 C CA . THR A 1 94 ? -13.675 -4.484 15.931 1.00 80.44 94 THR A CA 1
ATOM 688 C C . THR A 1 94 ? -14.119 -3.413 16.923 1.00 80.44 94 THR A C 1
ATOM 690 O O . THR A 1 94 ? -15.028 -3.698 17.702 1.00 80.44 94 THR A O 1
ATOM 693 N N . GLU A 1 95 ? -13.545 -2.204 16.918 1.00 73.38 95 GLU A N 1
ATOM 694 C CA . GLU A 1 95 ? -14.023 -1.124 17.785 1.00 73.38 95 GLU A CA 1
ATOM 695 C C . GLU A 1 95 ? -15.390 -0.621 17.283 1.00 73.38 95 GLU A C 1
ATOM 697 O O . GLU A 1 95 ? -15.484 -0.058 16.188 1.00 73.38 95 GLU A O 1
ATOM 702 N N . PRO A 1 96 ? -16.487 -0.804 18.047 1.00 57.19 96 PRO A N 1
ATOM 703 C CA . PRO A 1 96 ? -17.761 -0.210 17.681 1.00 57.19 96 PRO A CA 1
ATOM 704 C C . PRO A 1 96 ? -17.635 1.315 17.770 1.00 57.19 96 PRO A C 1
ATOM 706 O O . PRO A 1 96 ? -17.075 1.838 18.731 1.00 57.19 96 PRO A O 1
ATOM 709 N N . ALA A 1 97 ? -18.217 2.029 16.802 1.00 55.81 97 ALA A N 1
ATOM 710 C CA . ALA A 1 97 ? -18.218 3.493 16.649 1.00 55.81 97 ALA A CA 1
ATOM 711 C C . ALA A 1 97 ? -18.805 4.306 17.838 1.00 55.81 97 ALA A C 1
ATOM 713 O O . ALA A 1 97 ? -19.094 5.493 17.711 1.00 55.81 97 ALA A O 1
ATOM 714 N N . ALA A 1 98 ? -19.006 3.682 18.998 1.00 53.19 98 ALA A N 1
ATOM 715 C CA . ALA A 1 98 ? -19.668 4.218 20.178 1.00 53.19 98 ALA A CA 1
ATOM 716 C C . ALA A 1 98 ? -18.765 5.055 21.107 1.00 53.19 98 ALA A C 1
ATOM 718 O O . ALA A 1 98 ? -19.263 5.562 22.107 1.00 53.19 98 ALA A O 1
ATOM 719 N N . SER A 1 99 ? -17.469 5.232 20.814 1.00 46.75 99 SER A N 1
ATOM 720 C CA . SER A 1 99 ? -16.611 6.158 21.580 1.00 46.75 99 SER A CA 1
ATOM 721 C C . SER A 1 99 ? -16.683 7.611 21.098 1.00 46.75 99 SER A C 1
ATOM 723 O O . SER A 1 99 ? -15.987 8.467 21.646 1.00 46.75 99 SER A O 1
ATOM 725 N N . ALA A 1 100 ? -17.558 7.924 20.130 1.00 51.75 100 ALA A N 1
ATOM 726 C CA . ALA A 1 100 ? -18.024 9.291 19.942 1.00 51.75 100 ALA A CA 1
ATOM 727 C C . ALA A 1 100 ? -18.624 9.747 21.277 1.00 51.75 100 ALA A C 1
ATOM 729 O O . ALA A 1 100 ? -19.705 9.301 21.663 1.00 51.75 100 ALA A O 1
ATOM 730 N N . VAL A 1 101 ? -17.870 10.565 22.017 1.00 55.81 101 VAL A N 1
ATOM 731 C CA . VAL A 1 101 ? -18.334 11.224 23.237 1.00 55.81 101 VAL A CA 1
ATOM 732 C C . VAL A 1 101 ? -19.739 11.743 22.939 1.00 55.81 101 VAL A C 1
ATOM 734 O O . VAL A 1 101 ? -19.886 12.492 21.971 1.00 55.81 101 VAL A O 1
ATOM 737 N N . PRO A 1 102 ? -20.768 11.305 23.687 1.00 58.38 102 PRO A N 1
ATOM 738 C CA . PRO A 1 102 ? -22.139 11.675 23.387 1.00 58.38 102 PRO A CA 1
ATOM 739 C C . PRO A 1 102 ? -22.221 13.197 23.261 1.00 58.38 102 PRO A C 1
ATOM 741 O O . PRO A 1 102 ? -21.734 13.892 24.154 1.00 58.38 102 PRO A O 1
ATOM 744 N N . GLU A 1 103 ? -22.835 13.734 22.202 1.00 59.69 103 GLU A N 1
ATOM 745 C CA . GLU A 1 103 ? -23.111 15.181 22.090 1.00 59.69 103 GLU A CA 1
ATOM 746 C C . GLU A 1 103 ? -23.809 15.729 23.348 1.00 59.69 103 GLU A C 1
ATOM 748 O O . GLU A 1 103 ? -23.691 16.907 23.669 1.00 59.69 103 GLU A O 1
ATOM 753 N N . THR A 1 104 ? -24.458 14.861 24.132 1.00 60.12 104 THR A N 1
ATOM 754 C CA . THR A 1 104 ? -24.988 15.188 25.455 1.00 60.12 104 THR A CA 1
ATOM 755 C C . THR A 1 104 ? -23.927 15.655 26.458 1.00 60.12 104 THR A C 1
ATOM 757 O O . THR A 1 104 ? -24.249 16.498 27.282 1.00 60.12 104 THR A O 1
ATOM 760 N N . LEU A 1 105 ? -22.666 15.211 26.417 1.00 59.03 105 LEU A N 1
ATOM 761 C CA . LEU A 1 105 ? -21.634 15.741 27.325 1.00 59.03 105 LEU A CA 1
ATOM 762 C C . LEU A 1 105 ? -21.084 17.103 26.885 1.00 59.03 105 LEU A C 1
ATOM 764 O O . LEU A 1 105 ? -20.717 17.903 27.744 1.00 59.03 105 LEU A O 1
ATOM 768 N N . LEU A 1 106 ? -21.069 17.393 25.580 1.00 62.22 106 LEU A N 1
ATOM 769 C CA . LEU A 1 106 ? -20.740 18.727 25.064 1.00 62.22 106 LEU A CA 1
ATOM 770 C C . LEU A 1 106 ? -21.884 19.717 25.328 1.00 62.22 106 LEU A C 1
ATOM 772 O O . LEU A 1 106 ? -21.617 20.831 25.772 1.00 62.22 106 LEU A O 1
ATOM 776 N N . THR A 1 107 ? -23.146 19.290 25.192 1.00 61.06 107 THR A N 1
ATOM 777 C CA . THR A 1 107 ? -24.306 20.138 25.517 1.00 61.06 107 THR A CA 1
ATOM 778 C C . THR A 1 107 ? -24.407 20.432 27.020 1.00 61.06 107 THR A C 1
ATOM 780 O O . THR A 1 107 ? -24.711 21.560 27.390 1.00 61.06 107 THR A O 1
ATOM 783 N N . ILE A 1 108 ? -24.092 19.467 27.900 1.00 60.25 108 ILE A N 1
ATOM 784 C CA . ILE A 1 108 ? -24.096 19.675 29.363 1.00 60.25 108 ILE A CA 1
ATOM 785 C C . ILE A 1 108 ? -22.939 20.590 29.804 1.00 60.25 108 ILE A C 1
ATOM 787 O O . ILE A 1 108 ? -23.077 21.331 30.777 1.00 60.25 108 ILE A O 1
ATOM 791 N N . ALA A 1 109 ? -21.800 20.559 29.104 1.00 59.78 109 ALA A N 1
ATOM 792 C CA . ALA A 1 109 ? -20.683 21.463 29.373 1.00 59.78 109 ALA A CA 1
ATOM 793 C C . ALA A 1 109 ? -20.977 22.907 28.925 1.00 59.78 109 ALA A C 1
ATOM 795 O O . ALA A 1 109 ? -20.554 23.845 29.600 1.00 59.78 109 ALA A O 1
ATOM 796 N N . GLU A 1 110 ? -21.724 23.090 27.832 1.00 60.84 110 GLU A N 1
ATOM 797 C CA . GLU A 1 110 ? -22.140 24.415 27.355 1.00 60.84 110 GLU A CA 1
ATOM 798 C C . GLU A 1 110 ? -23.281 25.018 28.202 1.00 60.84 110 GLU A C 1
ATOM 800 O O . GLU A 1 110 ? -23.335 26.233 28.383 1.00 60.84 110 GLU A O 1
ATOM 805 N N . GLU A 1 111 ? -24.150 24.191 28.801 1.00 57.91 111 GLU A N 1
ATOM 806 C CA . GLU A 1 111 ? -25.287 24.663 29.613 1.00 57.91 111 GLU A CA 1
ATOM 807 C C . GLU A 1 111 ? -24.919 25.104 31.048 1.00 57.91 111 GLU A C 1
ATOM 809 O O . GLU A 1 111 ? -25.775 25.610 31.773 1.00 57.91 111 GLU A O 1
ATOM 814 N N . ASN A 1 112 ? -23.659 24.973 31.490 1.00 55.88 112 ASN A N 1
ATOM 815 C CA . ASN A 1 112 ? -23.245 25.412 32.833 1.00 55.88 112 ASN A CA 1
ATOM 816 C C . ASN A 1 112 ? -22.235 26.582 32.860 1.00 55.88 112 ASN A C 1
ATOM 818 O O . ASN A 1 112 ? -21.116 26.416 33.351 1.00 55.88 112 ASN A O 1
ATOM 822 N N . PRO A 1 113 ? -22.617 27.800 32.426 1.00 55.34 113 PRO A N 1
ATOM 823 C CA . PRO A 1 113 ? -21.838 29.006 32.690 1.00 55.34 113 PRO A CA 1
ATOM 824 C C . PRO A 1 113 ? -22.201 29.723 34.011 1.00 55.34 113 PRO A C 1
ATOM 826 O O . PRO A 1 113 ? -21.725 30.835 34.232 1.00 55.34 113 PRO A O 1
ATOM 829 N N . VAL A 1 114 ? -23.029 29.155 34.908 1.00 60.59 114 VAL A N 1
ATOM 830 C CA . VAL A 1 114 ? -23.512 29.872 36.115 1.00 60.59 114 VAL A CA 1
ATOM 831 C C . VAL A 1 114 ? -23.635 28.960 37.348 1.00 60.59 114 VAL A C 1
ATOM 833 O O . VAL A 1 114 ? -24.736 28.693 37.828 1.00 60.59 114 VAL A O 1
ATOM 836 N N . ARG A 1 115 ? -22.515 28.504 37.936 1.00 55.06 115 ARG A N 1
ATOM 837 C CA . ARG A 1 115 ? -22.515 28.119 39.369 1.00 55.06 115 ARG A CA 1
ATOM 838 C C . ARG A 1 115 ? -21.177 28.187 40.112 1.00 55.06 115 ARG A C 1
ATOM 840 O O . ARG A 1 115 ? -20.918 27.375 40.997 1.00 55.06 115 ARG A O 1
ATOM 847 N N . THR A 1 116 ? -20.376 29.207 39.832 1.00 54.75 116 THR A N 1
ATOM 848 C CA . THR A 1 116 ? -19.390 29.720 40.798 1.00 54.75 116 THR A CA 1
ATOM 849 C C . THR A 1 116 ? -19.623 31.214 40.972 1.00 54.75 116 THR A C 1
ATOM 851 O O . THR A 1 116 ? -18.937 32.040 40.374 1.00 54.75 116 THR A O 1
ATOM 854 N N . ALA A 1 117 ? -20.685 31.519 41.721 1.00 45.41 117 ALA A N 1
ATOM 855 C CA . ALA A 1 117 ? -20.741 32.707 42.562 1.00 45.41 117 ALA A CA 1
ATOM 856 C C . ALA A 1 117 ? -19.917 32.447 43.830 1.00 45.41 117 ALA A C 1
ATOM 858 O O . ALA A 1 117 ? -19.859 31.260 44.238 1.00 45.41 117 ALA A O 1
#

Organism: Polarella glacialis (NCBI:txid89957)

InterPro domains:
  IPR026505 Solute carrier family 35 member F3/F4 [PTHR19346] (2-94)
  IPR037185 Multidrug transporter EmrE superfamily [SSF103481] (13-94)

Secondary structure (DSSP, 8-state):
-HHHHTTTHHHHHHHHH----HHHHHHHHHHHHHHHHHHHHHHHHS-HHHHHHHHHTHHHHHHHHHHHHT-----HHHHHHHHHHHHHHHHHHHS-GGGS--HHHHHHHHT-S----

Sequence (117 aa):
AILLGATGIEDCWWSSSVHVSWGILLGGALFDFVYNVSIAFGLSISSPVFVALGSILSVPANLTVDALLHHEIPSYLEVVGAAIVIASFCLLATEPAASAVPETLLTIAEENPVRTA

Radius of gyration: 24.6 Å; chains: 1; bounding box: 45×48×68 Å

Foldseek 3Di:
DVVCVVVCVVVVVVVPDDPDPVVVVVVVVVVVVVLVVVLVVCVVVHPNVLSVLVVVLVLLVVVVVCCPPVVDDDDPVSVVVNVVSVVVNVVVVPDPPPPPPPVVVVVVVVPPPDDDD

pLDDT: mean 79.06, std 14.26, range [45.41, 96.5]